Protein AF-A0A314XTF9-F1 (afdb_monomer)

pLDDT: mean 77.09, std 11.75, range [41.47, 90.19]

Secondary structure (DSSP, 8-state):
---S-SS--HHHHHHHHHHHHHHHHHTT--HHHHHHHHHHHHHHHTT----HHHHHHHHHHHHHHHHHHH-TTS-THHHHHHH--

Radius of gyration: 12.87 Å; Cα contacts (8 Å, |Δi|>4): 43; chains: 1; bounding box: 33×28×29 Å

Sequence (85 aa):
MEKVQKDANANMRAILVDWLVEVAEEYKLLPSTLHLFVSYINKYLSINVVNKQKLQLLEVASMFIASRALHPNMPMISLFVRLCI

Organism: NCBI:txid2094558

InterPro domains:
  IPR006671 Cyclin, N-terminal [PF00134] (3-84)
  IPR036915 Cyclin-like superfamily [SSF47954] (3-84)
  IPR039361 Cyclin [PTHR10177] (5-75)

Foldseek 3Di:
DDQLEPPCDPVVVVVLVVVVVVLCVVQVNDVQLVVQLVVQLCVCRSPDYDDPVVSLVSSLVSSVVSCCVPPVPDPCVVVNVVSVD

Mean predicted aligned error: 6.88 Å

Nearest PDB structures (foldseek):
  8bya-assembly1_B  TM=8.651E-01  e=1.475E-03  Homo sapiens
  7b5r-assembly1_Y  TM=8.484E-01  e=2.910E-03  Homo sapiens
  6p8h-assembly1_A  TM=8.378E-01  e=5.850E-02  Homo sapiens
  7sj3-assembly1_B  TM=8.469E-01  e=9.737E-02  Homo sapiens
  7jv7-assembly1_B  TM=7.584E-01  e=1.317E+00  Saccharomyces cerevisiae

Solvent-accessible surface area (backbone atoms only — not comparable to full-atom values): 5020 Å² total; per-residue (Å²): 132,85,72,61,41,82,82,73,44,73,66,60,53,48,56,50,49,56,53,49,50,56,50,30,63,76,69,66,51,55,72,68,37,57,52,46,21,54,49,47,49,52,59,49,37,61,78,41,76,71,55,74,75,56,42,54,53,47,50,56,51,26,46,51,53,26,43,48,75,76,41,77,86,58,79,57,67,69,63,49,60,70,72,78,111

Structure (mmCIF, N/CA/C/O backbone):
data_AF-A0A314XTF9-F1
#
_entry.id   AF-A0A314XTF9-F1
#
loop_
_atom_site.group_PDB
_atom_site.id
_atom_site.type_symbol
_atom_site.label_atom_id
_atom_site.label_alt_id
_atom_site.label_comp_id
_atom_site.label_asym_id
_atom_site.label_entity_id
_atom_site.label_seq_id
_atom_site.pdbx_PDB_ins_code
_atom_site.Cartn_x
_atom_site.Cartn_y
_atom_site.Cartn_z
_atom_site.occupancy
_atom_site.B_iso_or_equiv
_atom_site.auth_seq_id
_atom_site.auth_comp_id
_atom_site.auth_asym_id
_atom_site.auth_atom_id
_atom_site.pdbx_PDB_model_num
ATOM 1 N N . MET A 1 1 ? -14.862 -15.363 9.485 1.00 41.47 1 MET A N 1
ATOM 2 C CA . MET A 1 1 ? -13.812 -14.413 9.910 1.00 41.47 1 MET A CA 1
ATOM 3 C C . MET A 1 1 ? -14.457 -13.042 9.993 1.00 41.47 1 MET A C 1
ATOM 5 O O . MET A 1 1 ? -14.868 -12.524 8.961 1.00 41.47 1 MET A O 1
ATOM 9 N N . GLU A 1 2 ? -14.662 -12.518 11.201 1.00 44.50 2 GLU A N 1
ATOM 10 C CA . GLU A 1 2 ? -15.195 -11.164 11.393 1.00 44.50 2 GLU A CA 1
ATOM 11 C C . GLU A 1 2 ? -14.235 -10.134 10.789 1.00 44.50 2 GLU A C 1
ATOM 13 O O . GLU A 1 2 ? -13.023 -10.199 10.996 1.00 44.50 2 GLU A O 1
ATOM 18 N N . LYS A 1 3 ? -14.771 -9.197 10.001 1.00 54.53 3 LYS A N 1
ATOM 19 C CA . LYS A 1 3 ? -13.987 -8.080 9.471 1.00 54.53 3 LYS A CA 1
ATOM 20 C C . LYS A 1 3 ? -13.651 -7.138 10.627 1.00 54.53 3 LYS A C 1
ATOM 22 O O . LYS A 1 3 ? -14.533 -6.437 11.112 1.00 54.53 3 LYS A O 1
ATOM 27 N N . VAL A 1 4 ? -12.381 -7.112 11.031 1.00 65.56 4 VAL A N 1
ATOM 28 C CA . VAL A 1 4 ? -11.865 -6.190 12.059 1.00 65.56 4 VAL A CA 1
ATOM 29 C C . VAL A 1 4 ? -12.047 -4.730 11.628 1.00 65.56 4 VAL A C 1
ATOM 31 O O . VAL A 1 4 ? -12.466 -3.896 12.424 1.00 65.56 4 VAL A O 1
ATOM 34 N N . GLN A 1 5 ? -11.838 -4.433 10.343 1.00 63.72 5 GLN A N 1
ATOM 35 C CA . GLN A 1 5 ? -12.037 -3.106 9.763 1.00 63.72 5 GLN A CA 1
ATOM 36 C C . GLN A 1 5 ? -13.441 -2.971 9.145 1.00 63.72 5 GLN A C 1
ATOM 38 O O . GLN A 1 5 ? -13.715 -3.538 8.084 1.00 63.72 5 GLN A O 1
ATOM 43 N N . LYS A 1 6 ? -14.325 -2.191 9.784 1.00 57.91 6 LYS A N 1
ATOM 44 C CA . LYS A 1 6 ? -15.693 -1.916 9.290 1.00 57.91 6 LYS A CA 1
ATOM 45 C C . LYS A 1 6 ? -15.731 -0.899 8.139 1.00 57.91 6 LYS A C 1
ATOM 47 O O . LYS A 1 6 ? -16.605 -0.99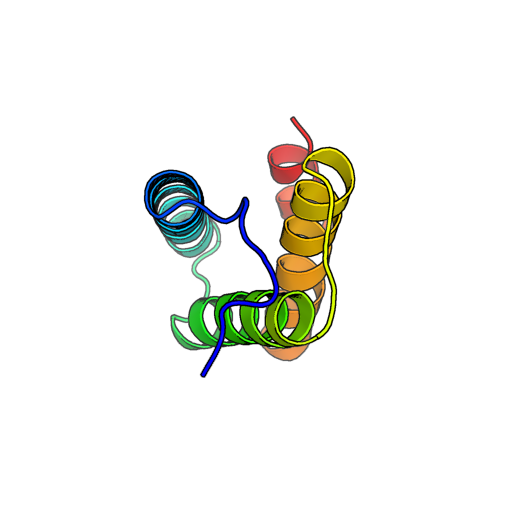6 7.285 1.00 57.91 6 LYS A O 1
ATOM 52 N N . ASP A 1 7 ? -14.749 0.003 8.076 1.00 55.53 7 ASP A N 1
ATOM 53 C CA . ASP A 1 7 ? -14.708 1.126 7.123 1.00 55.53 7 ASP A CA 1
ATOM 54 C C . ASP A 1 7 ? -13.967 0.834 5.805 1.00 55.53 7 ASP A C 1
ATOM 56 O O . ASP A 1 7 ? -13.954 1.666 4.898 1.00 55.53 7 ASP A O 1
ATOM 60 N N . ALA A 1 8 ? -13.369 -0.353 5.650 1.00 61.75 8 ALA A N 1
ATOM 61 C CA . ALA A 1 8 ? -12.801 -0.790 4.373 1.00 61.75 8 ALA A CA 1
ATOM 62 C C . ALA A 1 8 ? -13.932 -1.255 3.442 1.00 61.75 8 ALA A C 1
ATOM 64 O O . ALA A 1 8 ? -14.196 -2.451 3.283 1.00 61.75 8 ALA A O 1
ATOM 65 N N . ASN A 1 9 ? -14.645 -0.286 2.869 1.00 65.50 9 ASN A N 1
ATOM 66 C CA . ASN A 1 9 ? -15.733 -0.545 1.938 1.00 65.50 9 ASN A CA 1
ATOM 67 C C . ASN A 1 9 ? -15.187 -1.127 0.616 1.00 65.50 9 ASN A C 1
ATOM 69 O O . ASN A 1 9 ? -14.070 -0.804 0.207 1.00 65.50 9 ASN A O 1
ATOM 73 N N . ALA A 1 10 ? -15.963 -1.971 -0.073 1.00 70.94 10 ALA A N 1
ATOM 74 C CA . ALA A 1 10 ? -15.540 -2.625 -1.322 1.00 70.94 10 ALA A CA 1
ATOM 75 C C . ALA A 1 10 ? -15.081 -1.612 -2.390 1.00 70.94 10 ALA A C 1
ATOM 77 O O . ALA A 1 10 ? -14.104 -1.855 -3.093 1.00 70.94 10 ALA A O 1
ATOM 78 N N . ASN A 1 11 ? -15.714 -0.437 -2.420 1.00 70.69 11 ASN A N 1
ATOM 79 C CA . ASN A 1 11 ? -15.360 0.667 -3.312 1.00 70.69 11 ASN A CA 1
ATOM 80 C C . ASN A 1 11 ? -13.950 1.220 -3.056 1.00 70.69 11 ASN A C 1
ATOM 82 O O . ASN A 1 11 ? -13.245 1.559 -3.995 1.00 70.69 11 ASN A O 1
ATOM 86 N N . MET A 1 12 ? -13.513 1.281 -1.795 1.00 68.56 12 MET A N 1
ATOM 87 C CA . MET A 1 12 ? -12.184 1.791 -1.437 1.00 68.56 12 MET A CA 1
ATOM 88 C C . MET A 1 12 ? -11.089 0.831 -1.912 1.00 68.56 12 MET A C 1
ATOM 90 O O . MET A 1 12 ? -10.057 1.253 -2.417 1.00 68.56 12 MET A O 1
ATOM 94 N N . ARG A 1 13 ? -11.371 -0.477 -1.832 1.00 74.62 13 ARG A N 1
ATOM 95 C CA . ARG A 1 13 ? -10.526 -1.521 -2.417 1.00 74.62 13 ARG A CA 1
ATOM 96 C C . ARG A 1 13 ? -10.490 -1.468 -3.942 1.00 74.62 13 ARG A C 1
ATOM 98 O O . ARG A 1 13 ? -9.428 -1.709 -4.492 1.00 74.62 13 ARG A O 1
ATOM 105 N N . ALA A 1 14 ? -11.610 -1.190 -4.606 1.00 79.44 14 ALA A N 1
ATOM 106 C CA . ALA A 1 14 ? -11.649 -1.083 -6.064 1.00 79.44 14 ALA A CA 1
ATOM 107 C C . ALA A 1 14 ? -10.773 0.078 -6.558 1.00 79.44 14 ALA A C 1
ATOM 109 O O . ALA A 1 14 ? -9.878 -0.148 -7.359 1.00 79.44 14 ALA A O 1
ATOM 110 N N . ILE A 1 15 ? -10.939 1.272 -5.974 1.00 79.44 15 ILE A N 1
ATOM 111 C CA . ILE A 1 15 ? -10.122 2.457 -6.295 1.00 79.44 15 ILE A CA 1
ATOM 112 C C . ILE A 1 15 ? -8.631 2.176 -6.074 1.00 79.44 15 ILE A C 1
ATOM 114 O O . ILE A 1 15 ? -7.797 2.525 -6.903 1.00 79.44 15 ILE A O 1
ATOM 118 N N . LEU A 1 16 ? -8.296 1.517 -4.962 1.00 76.00 16 LEU A N 1
ATOM 119 C CA . LEU A 1 16 ? -6.925 1.123 -4.660 1.00 76.00 16 LEU A CA 1
ATOM 120 C C . LEU A 1 16 ? -6.365 0.154 -5.709 1.00 76.00 16 LEU A C 1
ATOM 122 O O . LEU A 1 16 ? -5.233 0.319 -6.142 1.00 76.00 16 LEU A O 1
ATOM 126 N N . VAL A 1 17 ? -7.133 -0.863 -6.102 1.00 79.19 17 VAL A N 1
ATOM 127 C CA . VAL A 1 17 ? -6.690 -1.856 -7.089 1.00 79.19 17 VAL A CA 1
ATOM 128 C C . VAL A 1 17 ? -6.520 -1.233 -8.473 1.00 79.19 17 VAL A C 1
ATOM 130 O O . VAL A 1 17 ? -5.523 -1.529 -9.121 1.00 79.19 17 VAL A O 1
ATOM 133 N N . ASP A 1 18 ? -7.420 -0.349 -8.898 1.00 84.19 18 ASP A N 1
ATOM 134 C CA . ASP A 1 18 ? -7.283 0.365 -10.174 1.00 84.19 18 ASP A CA 1
ATOM 135 C C . ASP A 1 18 ? -6.000 1.206 -10.186 1.00 84.19 18 ASP A C 1
ATOM 137 O O . ASP A 1 18 ? -5.160 1.056 -11.073 1.00 84.19 18 ASP A O 1
ATOM 141 N N . TRP A 1 19 ? -5.779 1.992 -9.127 1.00 81.31 19 TRP A N 1
ATOM 142 C CA . TRP A 1 19 ? -4.563 2.790 -8.968 1.00 81.31 19 TRP A CA 1
ATOM 143 C C . TRP A 1 19 ? -3.286 1.928 -8.983 1.00 81.31 19 TRP A C 1
ATOM 145 O O . TRP A 1 19 ? -2.279 2.281 -9.596 1.00 81.31 19 TRP A O 1
ATOM 155 N N . LEU A 1 20 ? -3.318 0.754 -8.347 1.00 77.25 20 LEU A N 1
ATOM 156 C CA . LEU A 1 20 ? -2.191 -0.181 -8.351 1.00 77.25 20 LEU A CA 1
ATOM 157 C C . LEU A 1 20 ? -1.848 -0.718 -9.733 1.00 77.25 20 LEU A C 1
ATOM 159 O O . LEU A 1 20 ? -0.669 -0.939 -10.015 1.00 77.25 20 LEU A O 1
ATOM 163 N N . VAL A 1 21 ? -2.859 -0.996 -10.554 1.00 83.94 21 VAL A N 1
ATOM 164 C CA . VAL A 1 21 ? -2.654 -1.506 -11.910 1.00 83.94 21 VAL A CA 1
ATOM 165 C C . VAL A 1 21 ? -1.945 -0.447 -12.746 1.00 83.94 21 VAL A C 1
ATOM 167 O O . VAL A 1 21 ? -0.919 -0.762 -13.344 1.00 83.94 21 VAL A O 1
ATOM 170 N N . GLU A 1 22 ? -2.391 0.811 -12.685 1.00 84.56 22 GLU A N 1
ATOM 171 C CA . GLU A 1 22 ? -1.738 1.933 -13.380 1.00 84.56 22 GLU A CA 1
ATOM 172 C C . GLU A 1 22 ? -0.258 2.059 -12.989 1.00 84.56 22 GLU A C 1
ATOM 174 O O . GLU A 1 22 ? 0.628 2.180 -13.837 1.00 84.56 22 GLU A O 1
ATOM 179 N N . VAL A 1 23 ? 0.036 1.957 -11.692 1.00 78.75 23 VAL A N 1
ATOM 180 C CA . VAL A 1 23 ? 1.405 2.035 -11.169 1.00 78.75 23 VAL A CA 1
ATOM 181 C C . VAL A 1 23 ? 2.244 0.838 -11.599 1.00 78.75 23 VAL A C 1
ATOM 183 O O . VAL A 1 23 ? 3.413 0.988 -11.957 1.00 78.75 23 VAL A O 1
ATOM 186 N N . ALA A 1 24 ? 1.681 -0.367 -11.571 1.00 81.81 24 ALA A N 1
ATOM 187 C CA . ALA A 1 24 ? 2.400 -1.544 -12.031 1.00 81.81 24 ALA A CA 1
ATOM 188 C C . ALA A 1 24 ? 2.722 -1.476 -13.523 1.00 81.81 24 ALA A C 1
ATOM 190 O O . ALA A 1 24 ? 3.812 -1.893 -13.911 1.00 81.81 24 ALA A O 1
ATOM 191 N N . GLU A 1 25 ? 1.830 -0.925 -14.341 1.00 85.00 25 GLU A 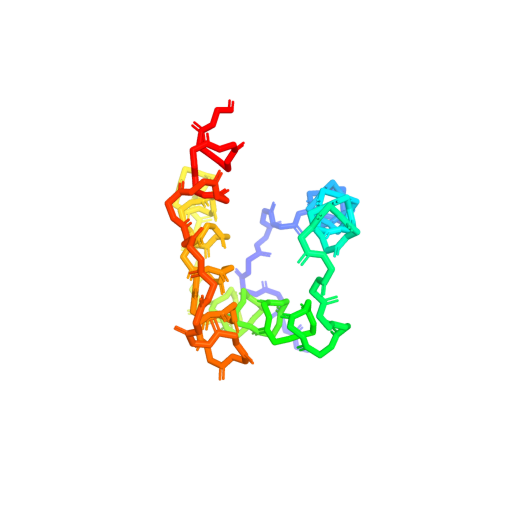N 1
ATOM 192 C CA . GLU A 1 25 ? 2.072 -0.721 -15.767 1.00 85.00 25 GLU A CA 1
ATOM 193 C C . GLU A 1 25 ? 3.148 0.342 -16.012 1.00 85.00 25 GLU A C 1
ATOM 195 O O . GL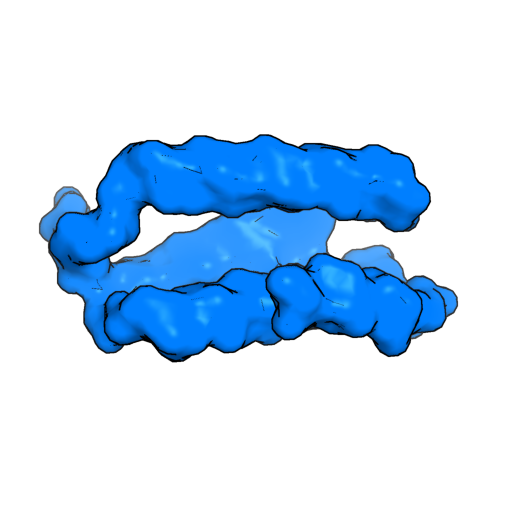U A 1 25 ? 4.110 0.084 -16.742 1.00 85.00 25 GLU A O 1
ATOM 200 N N . GLU A 1 26 ? 3.046 1.499 -15.352 1.00 83.50 26 GLU A N 1
ATOM 201 C CA . GLU A 1 26 ? 4.003 2.600 -15.498 1.00 83.50 26 GLU A CA 1
ATOM 202 C C . GLU A 1 26 ? 5.427 2.181 -15.109 1.00 83.50 26 GLU A C 1
ATOM 204 O O . GLU A 1 26 ? 6.394 2.436 -15.835 1.00 83.50 26 GLU A O 1
ATOM 209 N N . TYR A 1 27 ? 5.559 1.504 -13.970 1.00 78.56 27 TYR A N 1
ATOM 210 C CA . TYR A 1 27 ? 6.850 1.111 -13.413 1.00 78.56 27 TYR A CA 1
ATOM 211 C C . TYR A 1 27 ? 7.268 -0.310 -13.810 1.00 78.56 27 TYR A C 1
ATOM 213 O O . TYR A 1 27 ? 8.322 -0.781 -13.381 1.00 78.56 27 TYR A O 1
ATOM 221 N N . LYS A 1 28 ? 6.479 -0.990 -14.653 1.00 83.44 28 LYS A N 1
ATOM 222 C CA . LYS A 1 28 ? 6.703 -2.379 -15.091 1.00 83.44 28 LYS A CA 1
ATOM 223 C C . LYS A 1 28 ? 6.930 -3.331 -13.910 1.00 83.44 28 LYS A C 1
ATOM 225 O O . LYS A 1 28 ? 7.828 -4.178 -13.936 1.00 83.44 28 LYS A O 1
ATOM 230 N N . LEU A 1 29 ? 6.144 -3.156 -12.848 1.00 83.62 29 LEU A N 1
ATOM 231 C CA . LEU A 1 29 ? 6.206 -4.003 -11.662 1.00 83.62 29 LEU A CA 1
ATOM 232 C C . LEU A 1 29 ? 5.677 -5.398 -11.985 1.00 83.62 29 LEU A C 1
ATOM 234 O O . LEU A 1 29 ? 4.773 -5.586 -12.798 1.00 83.62 29 LEU A O 1
ATOM 238 N N . LEU A 1 30 ? 6.225 -6.398 -11.300 1.00 86.50 30 LEU A N 1
ATOM 239 C CA . LEU A 1 30 ? 5.730 -7.763 -11.420 1.00 86.50 30 LEU A CA 1
ATOM 240 C C . LEU A 1 30 ? 4.343 -7.886 -10.761 1.00 86.50 30 LEU A C 1
ATOM 242 O O . LEU A 1 30 ? 4.129 -7.309 -9.691 1.00 86.50 30 LEU A O 1
ATOM 246 N N . PRO A 1 31 ? 3.432 -8.724 -11.291 1.00 86.06 31 PRO A N 1
ATOM 247 C CA . PRO A 1 31 ? 2.163 -9.041 -10.624 1.00 86.06 31 PRO A CA 1
ATOM 248 C C . PRO A 1 31 ? 2.354 -9.540 -9.181 1.00 86.06 31 PRO A C 1
ATOM 250 O O . PRO A 1 31 ? 1.562 -9.241 -8.288 1.00 86.06 31 PRO A O 1
ATOM 253 N N . SER A 1 32 ? 3.464 -10.239 -8.922 1.00 87.38 32 SER A N 1
ATOM 254 C 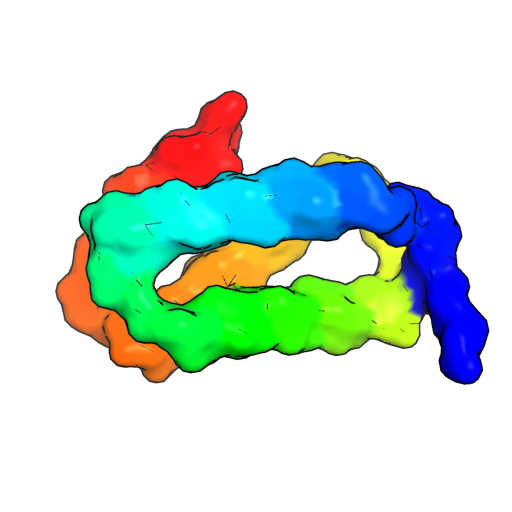CA . SER A 1 32 ? 3.872 -10.673 -7.582 1.00 87.38 32 SER A CA 1
ATOM 255 C C . SER A 1 32 ? 4.068 -9.507 -6.603 1.00 87.38 32 SER A C 1
ATOM 257 O O . SER A 1 32 ? 3.764 -9.653 -5.420 1.00 87.38 32 SER A O 1
ATOM 259 N N . THR A 1 33 ? 4.524 -8.344 -7.080 1.00 87.56 33 THR A N 1
ATOM 260 C CA . THR A 1 33 ? 4.690 -7.122 -6.277 1.00 87.56 33 THR A CA 1
ATOM 261 C C . THR A 1 33 ? 3.338 -6.575 -5.833 1.00 87.56 33 THR A C 1
ATOM 263 O O . THR A 1 33 ? 3.162 -6.256 -4.656 1.00 87.56 33 THR A O 1
ATOM 266 N N . LEU A 1 34 ? 2.352 -6.563 -6.735 1.00 84.19 34 LEU A N 1
ATOM 267 C CA . LEU A 1 34 ? 0.976 -6.174 -6.416 1.00 84.19 34 LEU A CA 1
ATOM 268 C C . LEU A 1 34 ? 0.334 -7.123 -5.401 1.00 84.19 34 LEU A C 1
ATOM 270 O O . LEU A 1 34 ? -0.284 -6.687 -4.430 1.00 84.19 34 LEU A O 1
ATOM 274 N N . HIS A 1 35 ? 0.516 -8.430 -5.583 1.00 88.00 35 HIS A N 1
ATOM 275 C CA . HIS A 1 35 ? 0.000 -9.425 -4.643 1.00 88.00 35 HIS A CA 1
ATOM 276 C C . HIS A 1 35 ? 0.618 -9.262 -3.249 1.00 88.00 35 HIS A C 1
ATOM 278 O O . HIS A 1 35 ? -0.089 -9.343 -2.240 1.00 88.00 35 HIS A O 1
ATOM 284 N N . LEU A 1 36 ? 1.925 -8.994 -3.182 1.00 90.19 36 LEU A N 1
ATOM 285 C CA . LEU A 1 36 ? 2.633 -8.776 -1.924 1.00 90.19 36 LEU A CA 1
ATOM 286 C C . LEU A 1 36 ? 2.134 -7.514 -1.205 1.00 90.19 36 LEU A C 1
ATOM 288 O O . LEU A 1 36 ? 1.855 -7.559 -0.007 1.00 90.19 36 LEU A O 1
ATOM 292 N N . PHE A 1 37 ? 1.939 -6.425 -1.949 1.00 88.44 37 PHE A N 1
ATOM 293 C CA . PHE A 1 37 ? 1.329 -5.193 -1.456 1.00 88.44 37 PHE A CA 1
ATOM 294 C C . PHE A 1 37 ? -0.059 -5.431 -0.840 1.00 88.44 37 PHE A C 1
ATOM 296 O O . PHE A 1 37 ? -0.294 -5.087 0.322 1.00 88.44 37 PHE A O 1
ATOM 303 N N . VAL A 1 38 ? -0.966 -6.070 -1.591 1.00 86.38 38 VAL A N 1
ATOM 304 C CA . VAL A 1 38 ? -2.339 -6.345 -1.137 1.00 86.38 38 VAL A CA 1
ATOM 305 C C . VAL A 1 38 ? -2.319 -7.239 0.104 1.00 86.38 38 VAL A C 1
ATOM 307 O O . VAL A 1 38 ? -3.094 -7.033 1.041 1.00 86.38 38 VAL A O 1
ATOM 310 N N . SER A 1 39 ? -1.407 -8.213 0.145 1.00 89.44 39 SER A N 1
ATOM 311 C CA . SER A 1 39 ? -1.208 -9.081 1.304 1.00 89.44 39 SER A CA 1
ATOM 312 C C . SER A 1 39 ? -0.780 -8.295 2.550 1.00 89.44 39 SER A C 1
ATOM 314 O O . SER A 1 39 ? -1.320 -8.540 3.631 1.00 89.44 39 SER A O 1
ATOM 316 N N . TYR A 1 40 ? 0.127 -7.318 2.427 1.00 90.12 40 TYR A N 1
ATOM 317 C CA . TYR A 1 40 ? 0.547 -6.485 3.560 1.00 90.12 40 TYR A CA 1
ATOM 318 C C . TYR A 1 40 ? -0.593 -5.647 4.132 1.00 90.12 40 TYR A C 1
ATOM 320 O O . TYR A 1 40 ? -0.817 -5.684 5.345 1.00 90.12 40 TYR A O 1
ATOM 328 N N . ILE A 1 41 ? -1.365 -4.974 3.277 1.00 87.00 41 ILE A N 1
ATOM 329 C CA . ILE A 1 41 ? -2.521 -4.183 3.717 1.00 87.00 41 ILE A CA 1
ATOM 330 C C . ILE A 1 41 ? -3.545 -5.080 4.405 1.00 87.00 41 ILE A C 1
ATOM 332 O O . ILE A 1 41 ? -3.981 -4.794 5.519 1.00 87.00 41 ILE A O 1
ATOM 336 N N . ASN A 1 42 ? -3.903 -6.200 3.775 1.00 85.12 42 ASN A N 1
ATOM 337 C CA . ASN A 1 42 ? -4.911 -7.106 4.316 1.00 85.12 42 ASN A CA 1
ATOM 338 C C . ASN A 1 42 ? -4.490 -7.700 5.656 1.00 85.12 42 ASN A C 1
ATOM 340 O O . ASN A 1 42 ? -5.302 -7.765 6.576 1.00 85.12 42 ASN A O 1
ATOM 344 N N . LYS A 1 43 ? -3.221 -8.095 5.788 1.00 88.44 43 LYS A N 1
ATOM 345 C CA . LYS A 1 43 ? -2.678 -8.603 7.048 1.00 88.44 43 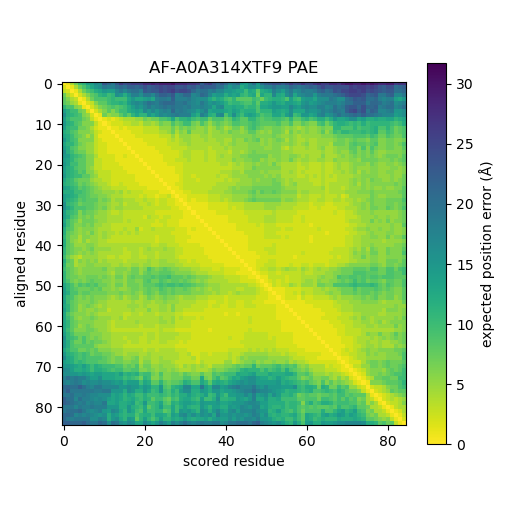LYS A CA 1
ATOM 346 C C . LYS A 1 43 ? -2.714 -7.538 8.140 1.00 88.44 43 LYS A C 1
ATOM 348 O O . LYS A 1 43 ? -3.052 -7.854 9.275 1.00 88.44 43 LYS A O 1
ATOM 353 N N . TYR A 1 44 ? -2.407 -6.286 7.810 1.00 88.38 44 TYR A N 1
ATOM 354 C CA . TYR A 1 44 ? -2.446 -5.201 8.785 1.00 88.38 44 TYR A CA 1
ATOM 355 C C . TYR A 1 44 ? -3.879 -4.876 9.232 1.00 88.38 44 TYR A C 1
ATOM 357 O O . TYR A 1 44 ? -4.139 -4.786 10.430 1.00 88.38 44 TYR A O 1
ATOM 365 N N . LEU A 1 45 ? -4.822 -4.771 8.291 1.00 84.75 45 LEU A N 1
ATOM 366 C CA . LEU A 1 45 ? -6.239 -4.496 8.573 1.00 84.75 45 LEU A CA 1
ATOM 367 C C . LEU A 1 45 ? -6.981 -5.686 9.202 1.00 84.75 45 LEU A C 1
ATOM 369 O O . LEU A 1 45 ? -8.052 -5.516 9.778 1.00 84.75 45 LEU A O 1
ATOM 373 N N . SER A 1 46 ? -6.420 -6.894 9.108 1.00 85.25 46 SER A N 1
ATOM 374 C CA . SER A 1 46 ? -6.932 -8.089 9.787 1.00 85.25 46 SER A CA 1
ATOM 375 C C . SER A 1 46 ? -6.787 -8.017 11.306 1.00 85.25 46 SER A C 1
ATOM 377 O O . SER A 1 46 ? -7.455 -8.785 11.992 1.00 85.25 46 SER A O 1
ATOM 379 N N . ILE A 1 47 ? -5.889 -7.180 11.827 1.00 87.44 47 ILE A N 1
ATOM 380 C CA . ILE A 1 47 ? -5.580 -7.117 13.263 1.00 87.44 47 ILE A CA 1
ATOM 381 C C . ILE A 1 47 ? -5.630 -5.689 13.823 1.00 87.44 47 ILE A C 1
ATOM 383 O O . ILE A 1 47 ? -5.613 -5.521 15.037 1.00 87.44 47 ILE A O 1
ATOM 387 N N . ASN A 1 48 ? -5.719 -4.666 12.965 1.00 84.94 48 ASN A N 1
ATOM 388 C CA . ASN A 1 48 ? -5.784 -3.261 13.363 1.00 84.94 48 ASN A CA 1
ATOM 389 C C . ASN A 1 48 ? -6.994 -2.559 12.738 1.00 84.94 48 ASN A C 1
ATOM 391 O O . ASN A 1 48 ? -7.257 -2.703 11.544 1.00 84.94 48 ASN A O 1
ATOM 395 N N . VAL A 1 49 ? -7.657 -1.715 13.530 1.00 84.44 49 VAL A N 1
ATOM 396 C CA . VAL A 1 49 ? -8.622 -0.724 13.034 1.00 84.44 49 VAL A CA 1
AT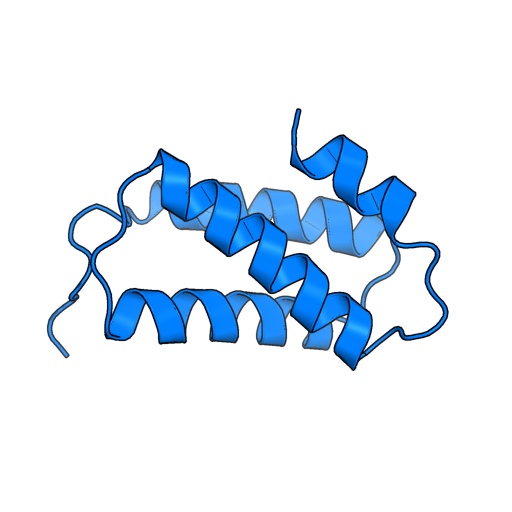OM 397 C C . VAL A 1 49 ? -7.867 0.562 12.713 1.00 84.44 49 VAL A C 1
ATOM 399 O O . VAL A 1 49 ? -7.137 1.090 13.555 1.00 84.44 49 VAL A O 1
ATOM 402 N N . VAL A 1 50 ? -8.017 1.066 11.490 1.00 83.12 50 VAL A N 1
ATOM 403 C CA . VAL A 1 50 ? -7.207 2.178 10.967 1.00 83.12 50 VAL A CA 1
ATOM 404 C C . VAL A 1 50 ? -8.123 3.278 10.450 1.00 83.12 50 VAL A C 1
ATOM 406 O O . VAL A 1 50 ? -9.047 3.008 9.689 1.00 83.12 50 VAL A O 1
ATOM 409 N N . ASN A 1 51 ? -7.884 4.530 10.842 1.00 81.81 51 ASN A N 1
ATOM 410 C CA . ASN A 1 51 ? -8.637 5.655 10.285 1.00 81.81 51 ASN A CA 1
ATOM 411 C C . ASN A 1 51 ? -8.188 5.961 8.841 1.00 81.81 51 ASN A C 1
ATOM 413 O O . ASN A 1 51 ? -7.104 5.565 8.417 1.00 81.81 51 ASN A O 1
ATOM 417 N N . LYS A 1 52 ? -8.995 6.712 8.084 1.00 74.69 52 LYS A N 1
ATOM 418 C CA . LYS A 1 52 ? -8.728 7.023 6.666 1.00 74.69 52 LYS A CA 1
ATOM 419 C C . LYS A 1 52 ? -7.340 7.636 6.405 1.00 74.69 52 LYS A C 1
ATOM 421 O O . LYS A 1 52 ? -6.685 7.266 5.440 1.00 74.69 52 LYS A O 1
ATOM 426 N N . GLN A 1 53 ? -6.874 8.534 7.275 1.00 76.81 53 GLN A N 1
ATOM 427 C CA . GLN A 1 53 ? -5.562 9.185 7.134 1.00 76.81 53 GLN A CA 1
ATOM 428 C C . GLN A 1 53 ? -4.402 8.192 7.289 1.00 76.81 53 GLN A C 1
ATOM 430 O O . GLN A 1 53 ? -3.452 8.204 6.513 1.00 76.81 53 GLN A O 1
ATOM 435 N N . LYS A 1 54 ? -4.484 7.298 8.281 1.00 82.62 54 LYS A N 1
ATOM 436 C CA . LYS A 1 54 ? -3.479 6.248 8.483 1.00 82.62 54 LYS A CA 1
ATOM 437 C C . LYS A 1 54 ? -3.597 5.131 7.448 1.00 82.62 54 LYS A C 1
ATOM 439 O O . LYS A 1 54 ? -2.610 4.445 7.210 1.00 82.62 54 LYS A O 1
ATOM 444 N N . LEU A 1 55 ? -4.771 4.955 6.837 1.00 81.06 55 LEU A N 1
ATOM 445 C CA . LEU A 1 55 ? -4.980 3.988 5.764 1.00 81.06 55 LEU A CA 1
ATOM 446 C C . LEU A 1 55 ? -4.157 4.364 4.525 1.00 81.06 55 LEU A C 1
ATOM 448 O O . LEU A 1 55 ? -3.399 3.529 4.057 1.00 81.06 55 LEU A O 1
ATOM 452 N N . GLN A 1 56 ? -4.190 5.627 4.089 1.00 79.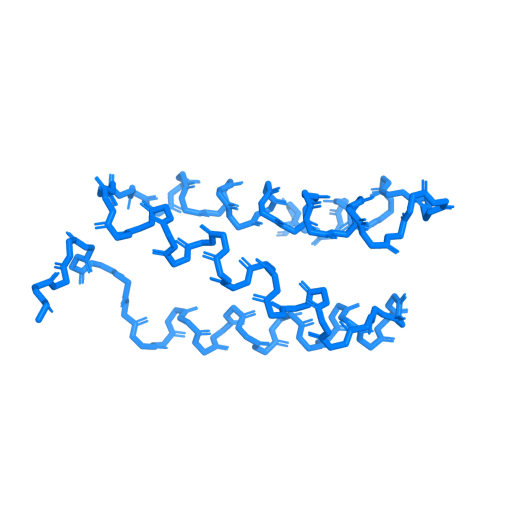88 56 GLN A N 1
ATOM 453 C CA . GLN A 1 56 ? -3.341 6.094 2.980 1.00 79.88 56 GLN A CA 1
ATOM 454 C C . GLN A 1 56 ? -1.848 5.916 3.282 1.00 79.88 56 GLN A C 1
ATOM 456 O O . GLN A 1 56 ? -1.087 5.439 2.445 1.00 79.88 56 GLN A O 1
ATOM 461 N N . LEU A 1 57 ? -1.420 6.222 4.511 1.00 84.88 57 LEU A N 1
ATOM 462 C CA . LEU A 1 57 ? -0.036 5.983 4.922 1.00 84.88 57 LEU A CA 1
ATOM 463 C C . LEU A 1 57 ? 0.332 4.489 4.879 1.00 84.88 57 LEU A C 1
ATOM 465 O O . LEU A 1 57 ? 1.427 4.138 4.442 1.00 84.88 57 LEU A O 1
ATOM 469 N N . LEU A 1 58 ? -0.567 3.610 5.330 1.00 87.44 58 LEU A N 1
ATOM 470 C CA . LEU A 1 58 ? -0.378 2.159 5.285 1.00 87.44 58 LEU A CA 1
ATOM 471 C C . LEU A 1 58 ? -0.262 1.655 3.845 1.00 87.44 58 LEU A C 1
ATOM 473 O O . LEU A 1 58 ? 0.572 0.790 3.575 1.00 87.44 58 LEU A O 1
ATOM 477 N N . GLU A 1 59 ? -1.085 2.180 2.942 1.00 83.62 59 GLU A N 1
ATOM 478 C CA . GLU A 1 59 ? -1.050 1.862 1.518 1.00 83.62 59 GLU A CA 1
ATOM 479 C C . GLU A 1 59 ? 0.318 2.248 0.946 1.00 83.62 59 GLU A C 1
ATOM 481 O O . GLU A 1 59 ? 1.083 1.376 0.537 1.00 83.62 59 GLU A O 1
ATOM 486 N N . VAL A 1 60 ? 0.717 3.514 1.062 1.00 83.06 60 VAL A N 1
ATOM 487 C CA . VAL A 1 60 ? 2.020 4.001 0.581 1.00 83.06 60 VAL A CA 1
ATOM 488 C C . VAL A 1 60 ? 3.188 3.183 1.165 1.00 83.06 60 VAL A C 1
ATOM 490 O O . VAL A 1 60 ? 4.076 2.733 0.434 1.00 83.06 60 VAL A O 1
ATOM 493 N N . ALA A 1 61 ? 3.179 2.917 2.475 1.00 87.69 61 ALA A N 1
ATOM 494 C CA . ALA A 1 61 ? 4.221 2.133 3.138 1.00 87.69 61 ALA A CA 1
ATOM 495 C C . ALA A 1 61 ? 4.257 0.669 2.665 1.00 87.69 61 ALA A C 1
ATOM 497 O O . ALA A 1 61 ? 5.334 0.098 2.484 1.00 87.69 61 ALA A O 1
ATOM 498 N N . SER A 1 62 ? 3.100 0.054 2.422 1.00 88.50 62 SER A N 1
ATOM 499 C CA . SER A 1 62 ? 3.023 -1.312 1.896 1.00 88.50 62 SER A CA 1
ATOM 500 C C . SER A 1 62 ? 3.596 -1.390 0.482 1.00 88.50 62 SER A C 1
ATOM 502 O O . SER A 1 62 ? 4.297 -2.354 0.168 1.00 88.50 62 SER A O 1
ATOM 504 N N . MET A 1 63 ? 3.359 -0.368 -0.352 1.00 84.06 63 MET A N 1
ATOM 505 C CA . MET A 1 63 ? 3.888 -0.310 -1.725 1.00 84.06 63 MET A CA 1
ATOM 506 C C . MET A 1 63 ? 5.403 -0.211 -1.711 1.00 84.06 63 MET A C 1
ATOM 508 O O . MET A 1 63 ? 6.096 -0.919 -2.445 1.00 84.06 63 MET A O 1
ATOM 512 N N . PHE A 1 64 ? 5.917 0.621 -0.811 1.00 83.19 64 PHE A N 1
ATOM 513 C CA . PHE A 1 64 ? 7.342 0.767 -0.590 1.00 83.19 64 PHE A CA 1
ATOM 514 C C . PHE A 1 64 ? 8.004 -0.552 -0.200 1.00 83.19 64 PHE A C 1
ATOM 516 O O . PHE A 1 64 ? 9.006 -0.956 -0.786 1.00 83.19 64 PHE A O 1
ATOM 523 N N . ILE A 1 65 ? 7.436 -1.261 0.772 1.00 88.00 65 ILE A N 1
ATOM 524 C CA . ILE A 1 65 ? 8.015 -2.522 1.236 1.00 88.00 65 ILE A CA 1
ATOM 525 C C . ILE A 1 65 ? 7.965 -3.571 0.118 1.00 88.00 65 ILE A C 1
ATOM 527 O O . ILE A 1 65 ? 8.980 -4.218 -0.142 1.00 88.00 65 ILE A O 1
ATOM 531 N N . ALA A 1 66 ? 6.826 -3.709 -0.569 1.00 87.88 66 ALA A N 1
ATOM 532 C CA . ALA A 1 66 ? 6.649 -4.696 -1.632 1.00 87.88 66 ALA A CA 1
ATOM 533 C C . ALA A 1 66 ? 7.596 -4.450 -2.816 1.00 87.88 66 ALA A C 1
ATOM 535 O O . ALA A 1 66 ? 8.283 -5.367 -3.267 1.00 87.88 66 ALA A O 1
ATOM 536 N N . SER A 1 67 ? 7.690 -3.199 -3.270 1.00 83.44 67 SER A N 1
ATOM 537 C CA . SER A 1 67 ? 8.557 -2.822 -4.385 1.00 83.44 67 SER A CA 1
ATOM 538 C C . SER A 1 67 ? 10.035 -2.989 -4.034 1.00 83.44 67 SER A C 1
ATOM 540 O O . SER A 1 67 ? 10.791 -3.498 -4.850 1.00 83.44 67 SER A O 1
ATOM 542 N N . ARG A 1 68 ? 10.462 -2.667 -2.806 1.00 83.50 68 ARG 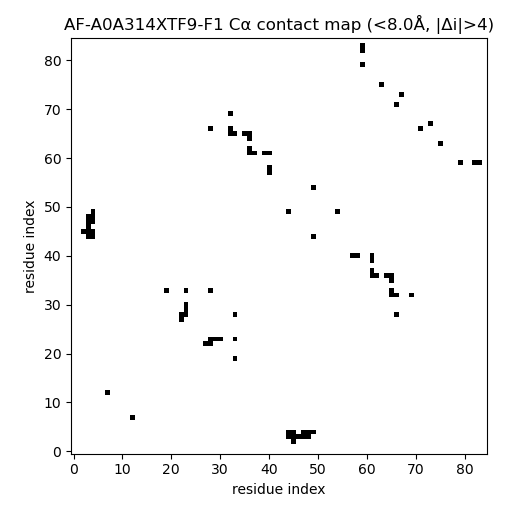A N 1
ATOM 543 C CA . ARG A 1 68 ? 11.862 -2.850 -2.382 1.00 83.50 68 ARG A CA 1
ATOM 544 C C . ARG A 1 68 ? 12.235 -4.324 -2.227 1.00 83.50 68 ARG A C 1
ATOM 546 O O . ARG A 1 68 ? 13.378 -4.687 -2.484 1.00 83.50 68 ARG A O 1
ATOM 553 N N . ALA A 1 69 ? 11.289 -5.164 -1.802 1.00 84.75 69 ALA A N 1
ATOM 554 C CA . ALA A 1 69 ? 11.513 -6.597 -1.627 1.00 84.75 69 ALA A CA 1
ATOM 555 C C . ALA A 1 69 ? 11.768 -7.323 -2.959 1.00 84.75 69 ALA A C 1
ATOM 557 O O . ALA A 1 69 ? 12.544 -8.274 -2.990 1.00 84.75 69 ALA A O 1
ATOM 558 N N . LEU A 1 70 ? 11.131 -6.874 -4.046 1.00 84.06 70 LEU A N 1
ATOM 559 C CA . LEU A 1 70 ? 11.223 -7.511 -5.366 1.00 84.06 70 LEU A CA 1
ATOM 560 C C . LEU A 1 70 ? 12.076 -6.725 -6.379 1.00 84.06 70 LEU A C 1
ATOM 562 O O . LEU A 1 70 ? 12.585 -7.316 -7.328 1.00 84.06 70 LEU A O 1
ATOM 566 N N . HIS A 1 71 ? 12.278 -5.421 -6.172 1.00 79.81 71 HIS A N 1
ATOM 567 C CA . HIS A 1 71 ? 13.008 -4.521 -7.074 1.00 79.81 71 HIS A CA 1
ATOM 568 C C . HIS A 1 71 ? 14.017 -3.636 -6.306 1.00 79.81 71 HIS A C 1
ATOM 570 O O . HIS A 1 71 ? 13.836 -2.421 -6.200 1.00 79.81 71 HIS A O 1
ATOM 576 N N . PRO A 1 72 ? 15.121 -4.203 -5.785 1.00 78.25 72 PRO A N 1
ATOM 577 C CA . PRO A 1 72 ? 16.083 -3.473 -4.948 1.00 78.25 72 PRO A CA 1
ATOM 578 C C . PRO A 1 72 ? 16.828 -2.334 -5.669 1.00 78.25 72 PRO A C 1
ATOM 580 O O . PRO A 1 72 ? 17.315 -1.419 -5.012 1.00 78.25 72 PRO A O 1
ATOM 583 N N . ASN A 1 73 ? 16.895 -2.363 -7.004 1.00 77.94 73 ASN A N 1
ATOM 584 C CA . ASN A 1 73 ? 17.636 -1.389 -7.819 1.00 77.94 73 ASN A CA 1
ATOM 585 C C . ASN A 1 73 ? 16.749 -0.275 -8.415 1.00 77.94 73 ASN A C 1
ATOM 587 O O . ASN A 1 73 ? 17.228 0.527 -9.216 1.00 77.94 73 ASN A O 1
ATOM 591 N N . MET A 1 74 ? 15.453 -0.234 -8.089 1.00 71.12 74 MET A N 1
ATOM 592 C CA . MET A 1 74 ? 14.526 0.755 -8.645 1.00 71.12 74 MET A CA 1
ATOM 593 C C . MET A 1 74 ? 14.684 2.125 -7.951 1.00 71.12 74 MET A C 1
ATOM 595 O O . MET A 1 74 ? 14.648 2.183 -6.719 1.00 71.12 74 MET A O 1
ATOM 599 N N . PRO A 1 75 ? 14.811 3.245 -8.695 1.00 66.38 75 PRO A N 1
ATOM 600 C CA . PRO A 1 75 ? 14.877 4.588 -8.117 1.00 66.38 75 PRO A CA 1
ATOM 601 C C . PRO A 1 75 ? 13.507 4.993 -7.551 1.00 66.38 75 PRO A C 1
ATOM 603 O O . PRO A 1 75 ? 12.622 5.491 -8.240 1.00 66.38 75 PRO A O 1
ATOM 606 N N . MET A 1 76 ? 13.340 4.730 -6.259 1.00 63.94 76 MET A N 1
ATOM 607 C CA . MET A 1 76 ? 12.050 4.651 -5.571 1.00 63.94 76 MET A CA 1
ATOM 608 C C . MET A 1 76 ? 11.398 6.000 -5.241 1.00 63.94 76 MET A C 1
ATOM 610 O O . MET A 1 76 ? 10.194 6.070 -5.009 1.00 63.94 76 MET A O 1
ATOM 614 N N . ILE A 1 77 ? 12.182 7.079 -5.231 1.00 62.50 77 ILE A N 1
ATOM 615 C CA . ILE A 1 77 ? 11.712 8.428 -4.880 1.00 62.50 77 ILE A CA 1
ATOM 616 C C . ILE A 1 77 ? 10.672 8.921 -5.897 1.00 62.50 77 ILE A C 1
ATOM 618 O O . ILE A 1 77 ? 9.677 9.529 -5.513 1.00 62.50 77 ILE A O 1
ATOM 622 N N . SER A 1 78 ? 10.846 8.587 -7.178 1.00 61.50 78 SER A N 1
ATOM 623 C CA . SER A 1 78 ? 9.948 9.003 -8.263 1.00 61.50 78 SER A CA 1
ATOM 624 C C . SER A 1 78 ? 8.548 8.392 -8.137 1.00 61.50 78 SER A C 1
ATOM 626 O O . SER A 1 78 ? 7.560 9.059 -8.424 1.00 61.50 78 SER A O 1
ATOM 628 N N . LEU A 1 79 ? 8.473 7.140 -7.673 1.00 62.59 79 LEU A N 1
ATOM 629 C CA . LEU A 1 79 ? 7.224 6.415 -7.412 1.00 62.59 79 LEU A CA 1
ATOM 630 C C . LEU A 1 79 ? 6.454 7.023 -6.230 1.00 62.59 79 LEU A C 1
ATOM 632 O O . LEU A 1 79 ? 5.228 7.079 -6.226 1.00 62.59 79 LEU A O 1
ATOM 636 N N . PHE A 1 80 ? 7.185 7.509 -5.228 1.00 62.44 80 PHE A N 1
ATOM 637 C CA . PHE A 1 80 ? 6.626 7.996 -3.971 1.00 62.44 80 PHE A CA 1
ATOM 638 C C . PHE A 1 80 ? 5.996 9.392 -4.079 1.00 62.44 80 PHE A C 1
ATOM 640 O O . PHE A 1 80 ? 5.014 9.681 -3.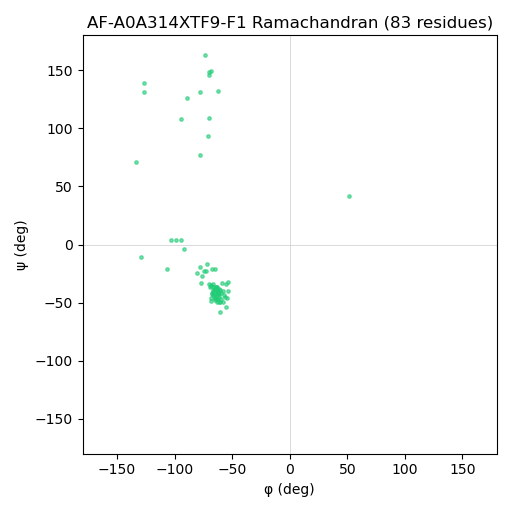402 1.00 62.44 80 PHE A O 1
ATOM 647 N N . VAL A 1 81 ? 6.538 10.262 -4.936 1.00 58.69 81 VAL A N 1
ATOM 648 C CA . VAL A 1 81 ? 6.034 11.639 -5.100 1.00 58.69 81 VAL A CA 1
ATOM 649 C C . VAL A 1 81 ? 4.650 11.662 -5.754 1.00 58.69 81 VAL A C 1
ATOM 651 O O . VAL A 1 81 ? 3.818 12.476 -5.370 1.00 58.69 81 VAL A O 1
ATOM 654 N N . ARG A 1 82 ? 4.369 10.736 -6.680 1.00 57.56 82 ARG A N 1
ATOM 655 C CA . ARG A 1 82 ? 3.030 10.571 -7.278 1.00 57.56 82 ARG A CA 1
ATOM 656 C C . ARG A 1 82 ? 2.001 9.953 -6.336 1.00 57.56 82 ARG A C 1
ATOM 658 O O . ARG A 1 82 ? 0.814 10.128 -6.544 1.00 57.56 82 ARG A O 1
ATOM 665 N N . LEU A 1 83 ? 2.469 9.227 -5.329 1.00 58.16 83 LEU A N 1
ATOM 666 C CA . LEU A 1 83 ? 1.651 8.484 -4.374 1.00 58.16 83 LEU A CA 1
ATOM 667 C C . LEU A 1 83 ? 1.057 9.353 -3.256 1.00 58.16 83 LEU A C 1
ATOM 669 O O . LEU A 1 83 ? 0.066 8.974 -2.638 1.00 58.16 83 LEU A O 1
ATOM 673 N N . CYS A 1 84 ? 1.700 10.485 -2.963 1.00 54.31 84 CYS A N 1
ATOM 674 C CA . CYS A 1 84 ? 1.342 11.392 -1.869 1.00 54.31 84 CYS A CA 1
ATOM 675 C C . CYS A 1 84 ? 0.595 12.663 -2.327 1.00 54.31 84 CYS A C 1
ATOM 677 O O . CYS A 1 84 ? 0.344 13.528 -1.486 1.00 54.31 84 CYS A O 1
ATOM 679 N N . ILE A 1 85 ? 0.280 12.793 -3.622 1.00 47.75 85 ILE A N 1
ATOM 680 C CA . ILE A 1 85 ? -0.511 13.888 -4.222 1.00 47.75 85 ILE A CA 1
ATOM 681 C C . ILE A 1 85 ? -1.897 13.352 -4.566 1.00 47.75 85 ILE A C 1
ATOM 683 O O . ILE A 1 85 ? -2.880 14.067 -4.269 1.00 47.75 85 ILE A O 1
#